Protein AF-A0A6B0WE90-F1 (afdb_monomer)

Foldseek 3Di:
DVVCVVVCVVDVVVVCVPCVVLVVLQVVLLVCVVVVQWDWDDDVVLLEIEIDHAPPDDRRPVSVCVVGPRQWYWYYHPQFTKIKGHLPLQADDPVDHHQADFWCQVVQVVQQVVQVDPKGWDWPGPPDSMIMTGIDDDGGPDGSVNSVVSVVVRSVPGDRPHDNPD

Secondary structure (DSSP, 8-state):
-GGGHHHHHH-SGGGHHHHHHHHHHHHHHHHHHHTTSSEEEEEGGGTEEEEEE--SSPPPHHHHHTS---SEEEEEETTEEEEEE-GGGTS--SS--PPPEEP-HHHHHHHHHHH-SS-EEEE--TTSSS-EEEEESS--SS-HHHHHHHHHHHHHHPPEEE-TT-

Structure (mmCIF, N/CA/C/O backbone):
data_AF-A0A6B0WE90-F1
#
_ent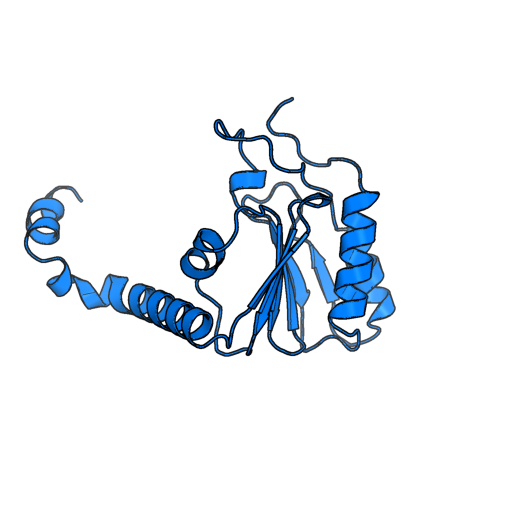ry.id   AF-A0A6B0WE90-F1
#
loop_
_atom_site.group_PDB
_atom_site.id
_atom_site.type_symbol
_atom_site.label_atom_id
_atom_site.label_alt_id
_atom_site.label_comp_id
_atom_site.label_asym_id
_atom_site.label_entity_id
_atom_site.label_seq_id
_atom_site.pdbx_PDB_ins_code
_atom_site.Cartn_x
_atom_site.Cartn_y
_atom_site.Cartn_z
_atom_site.occupancy
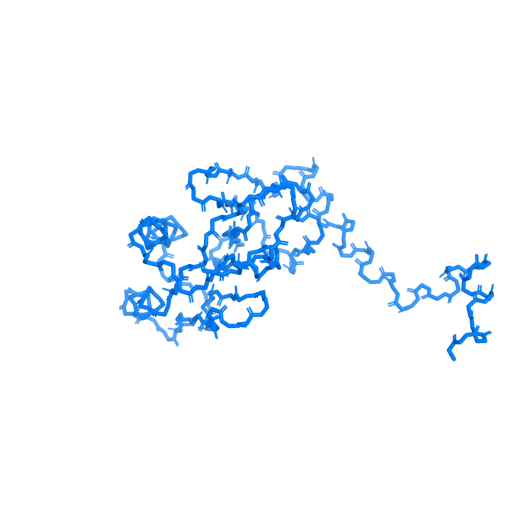_atom_site.B_iso_or_equiv
_atom_site.auth_seq_id
_atom_site.auth_comp_id
_atom_site.auth_asym_id
_atom_site.auth_atom_id
_atom_site.pdbx_PDB_model_num
ATOM 1 N N . MET A 1 1 ? 24.075 12.695 -22.956 1.00 59.62 1 MET A N 1
ATOM 2 C CA . MET A 1 1 ? 23.075 11.630 -22.673 1.00 59.62 1 MET A CA 1
ATOM 3 C C . MET A 1 1 ? 22.493 11.048 -23.960 1.00 59.62 1 MET A C 1
ATOM 5 O O . MET A 1 1 ? 22.317 9.842 -24.017 1.00 59.62 1 MET A O 1
ATOM 9 N N . LEU A 1 2 ? 22.271 11.855 -25.009 1.00 68.19 2 LEU A N 1
ATOM 10 C CA . LEU A 1 2 ? 21.865 11.354 -26.334 1.00 68.19 2 LEU A CA 1
ATOM 11 C C . LEU A 1 2 ? 22.937 10.493 -27.030 1.00 68.19 2 LEU A C 1
ATOM 13 O O . LEU A 1 2 ? 22.587 9.619 -27.808 1.00 68.19 2 LEU A O 1
ATOM 17 N N . ASP A 1 3 ? 24.220 10.671 -26.709 1.00 79.12 3 ASP A N 1
ATOM 18 C CA . ASP A 1 3 ? 25.327 9.978 -27.397 1.00 79.12 3 ASP A CA 1
ATOM 19 C C . ASP A 1 3 ? 25.428 8.479 -27.070 1.00 79.12 3 ASP A C 1
ATOM 21 O O . ASP A 1 3 ? 26.001 7.705 -27.832 1.00 79.12 3 ASP A O 1
ATOM 25 N N . VAL A 1 4 ? 24.858 8.056 -25.938 1.00 77.69 4 VAL A N 1
ATOM 26 C CA . VAL A 1 4 ? 24.842 6.648 -25.499 1.00 77.69 4 VAL A CA 1
ATOM 27 C C . VAL A 1 4 ? 23.606 5.918 -26.033 1.00 77.69 4 VAL A C 1
ATOM 29 O O . VAL A 1 4 ? 23.600 4.694 -26.130 1.00 77.69 4 VAL A O 1
ATOM 32 N N . LEU A 1 5 ? 22.573 6.665 -26.440 1.00 81.19 5 LEU A N 1
ATOM 33 C CA . LEU A 1 5 ? 21.290 6.120 -26.875 1.00 81.19 5 LEU A CA 1
ATOM 34 C C . LEU A 1 5 ? 21.421 5.133 -28.049 1.00 81.19 5 LEU A C 1
ATOM 36 O O . LEU A 1 5 ? 20.830 4.061 -27.953 1.00 81.19 5 LEU A O 1
ATOM 40 N N . PRO A 1 6 ? 22.214 5.396 -29.110 1.00 85.62 6 PRO A N 1
ATOM 41 C CA . PRO A 1 6 ? 22.354 4.435 -30.201 1.00 85.62 6 PRO A CA 1
ATOM 42 C C . PRO A 1 6 ? 22.939 3.094 -29.746 1.00 85.62 6 PRO A C 1
ATOM 44 O O . PRO A 1 6 ? 22.514 2.058 -30.237 1.00 85.62 6 PRO A O 1
ATOM 47 N N . ARG A 1 7 ? 23.881 3.099 -28.793 1.00 80.69 7 ARG A N 1
ATOM 48 C CA . ARG A 1 7 ? 24.487 1.867 -28.262 1.00 80.69 7 ARG A CA 1
ATOM 49 C C . ARG A 1 7 ? 23.527 1.109 -27.354 1.00 80.69 7 ARG A C 1
ATOM 51 O O . ARG A 1 7 ? 23.371 -0.093 -27.521 1.00 80.69 7 ARG A O 1
ATOM 58 N N . LEU A 1 8 ? 22.837 1.826 -26.468 1.00 83.69 8 LEU A N 1
ATOM 59 C CA . LEU A 1 8 ? 21.820 1.256 -25.584 1.00 83.69 8 LEU A CA 1
ATOM 60 C C . LEU A 1 8 ? 20.692 0.560 -26.365 1.00 83.69 8 LEU A C 1
ATOM 62 O O . LEU A 1 8 ? 20.193 -0.470 -25.930 1.00 83.69 8 LEU A O 1
ATOM 66 N N . LEU A 1 9 ? 20.294 1.114 -27.517 1.00 85.31 9 LEU A N 1
ATOM 67 C CA . LEU A 1 9 ? 19.262 0.523 -28.378 1.00 85.31 9 LEU A CA 1
ATOM 68 C C . LEU A 1 9 ? 19.732 -0.732 -29.128 1.00 85.31 9 LEU A C 1
ATOM 70 O O . LEU A 1 9 ? 18.894 -1.531 -29.537 1.00 85.31 9 LEU A O 1
ATOM 74 N N . VAL A 1 10 ? 21.040 -0.882 -29.353 1.00 88.81 10 VAL A N 1
ATOM 75 C CA . VAL A 1 10 ? 21.614 -2.019 -30.088 1.00 88.81 10 VAL A CA 1
ATOM 76 C C . VAL A 1 10 ? 21.892 -3.197 -29.158 1.00 88.81 10 VAL A C 1
ATOM 78 O O . VAL A 1 10 ? 21.633 -4.333 -29.545 1.00 88.81 10 VAL A O 1
ATOM 81 N N . ASP A 1 11 ? 22.390 -2.936 -27.948 1.00 87.69 11 ASP A N 1
ATOM 82 C CA . ASP A 1 11 ? 22.665 -3.972 -26.952 1.00 87.69 11 ASP A CA 1
ATOM 83 C C . ASP A 1 11 ? 22.432 -3.439 -25.529 1.00 87.69 11 ASP A C 1
ATOM 85 O O . ASP A 1 11 ? 23.275 -2.766 -24.930 1.00 87.69 11 ASP A O 1
ATOM 89 N N . ILE A 1 12 ? 21.250 -3.730 -24.981 1.00 89.38 12 ILE A N 1
ATOM 90 C CA . ILE A 1 12 ? 20.888 -3.353 -23.609 1.00 89.38 12 ILE A CA 1
ATOM 91 C C . ILE A 1 12 ? 21.578 -4.241 -22.559 1.00 89.38 12 ILE A C 1
ATOM 93 O O . ILE A 1 12 ? 21.726 -3.828 -21.403 1.00 89.38 12 ILE A O 1
ATOM 97 N N . ASP A 1 13 ? 22.030 -5.438 -22.949 1.00 91.38 13 ASP A N 1
ATOM 98 C CA . ASP A 1 13 ? 22.666 -6.404 -22.053 1.00 91.38 13 ASP A CA 1
ATOM 99 C C . ASP A 1 13 ? 24.082 -5.976 -21.652 1.00 91.38 13 ASP A C 1
ATOM 101 O O . ASP A 1 13 ? 24.504 -6.275 -20.532 1.00 91.38 13 ASP A O 1
ATOM 105 N N . GLU A 1 14 ? 24.778 -5.182 -22.478 1.00 90.06 14 GLU A N 1
ATOM 106 C CA . GLU A 1 14 ? 26.048 -4.527 -22.100 1.00 90.06 14 GLU A CA 1
ATOM 107 C C . GLU A 1 14 ? 25.893 -3.699 -20.804 1.00 90.06 14 GLU A C 1
ATOM 109 O O . GLU A 1 14 ? 26.821 -3.575 -20.001 1.00 90.06 14 GLU A O 1
ATOM 114 N N . TYR A 1 15 ? 24.686 -3.187 -20.552 1.00 89.56 15 TYR A N 1
ATOM 115 C CA . TYR A 1 15 ? 24.346 -2.355 -19.400 1.00 89.56 15 TYR A CA 1
ATOM 116 C C . TYR A 1 15 ? 23.627 -3.118 -18.282 1.00 89.56 15 TYR A C 1
ATOM 118 O O . TYR A 1 15 ? 23.110 -2.495 -17.354 1.00 89.56 15 TYR A O 1
ATOM 126 N N . ARG A 1 16 ? 23.610 -4.457 -18.319 1.00 92.25 16 ARG A N 1
ATOM 127 C CA . ARG A 1 16 ? 22.938 -5.305 -17.317 1.00 92.25 16 ARG A CA 1
ATOM 128 C C . ARG A 1 16 ? 23.368 -5.020 -15.882 1.00 92.25 16 ARG A C 1
ATOM 130 O O . ARG A 1 16 ? 22.565 -5.178 -14.970 1.00 92.25 16 ARG A O 1
ATOM 137 N N . SER A 1 17 ? 24.591 -4.551 -15.651 1.00 93.81 17 SER A N 1
ATOM 138 C CA . SER A 1 17 ? 25.037 -4.136 -14.314 1.00 93.81 17 SER A CA 1
ATOM 139 C C . SER A 1 17 ? 24.217 -2.981 -13.717 1.00 93.81 17 SER A C 1
ATOM 141 O O . SER A 1 17 ? 24.209 -2.826 -12.499 1.00 93.81 17 SER A O 1
ATOM 143 N N . LEU A 1 18 ? 23.519 -2.195 -14.547 1.00 90.88 18 LEU A N 1
ATOM 144 C CA . LEU A 1 18 ? 22.678 -1.073 -14.124 1.00 90.88 18 LEU A CA 1
ATOM 145 C C . LEU A 1 18 ? 21.227 -1.474 -13.826 1.00 90.88 18 LEU A C 1
ATOM 147 O O . LEU A 1 18 ? 20.597 -0.832 -12.993 1.00 90.88 18 LEU A O 1
ATOM 151 N N . TRP A 1 19 ? 20.690 -2.497 -14.500 1.00 92.06 19 TRP A N 1
ATOM 152 C CA . TRP A 1 19 ? 19.262 -2.851 -14.421 1.00 92.06 19 TRP A CA 1
ATOM 153 C C . TRP A 1 19 ? 18.985 -4.292 -13.976 1.00 92.06 19 TRP A C 1
ATOM 155 O O . TRP A 1 19 ? 17.900 -4.581 -13.485 1.00 92.06 19 TRP A O 1
ATOM 165 N N . GLY A 1 20 ? 19.950 -5.205 -14.095 1.00 94.88 20 GLY A N 1
ATOM 166 C CA . GLY A 1 20 ? 19.740 -6.639 -13.877 1.00 94.88 20 GLY A CA 1
ATOM 167 C C . GLY A 1 20 ? 19.335 -7.002 -12.450 1.00 94.88 20 GLY A C 1
ATOM 168 O O . GLY A 1 20 ? 18.632 -7.986 -12.252 1.00 94.88 20 GLY A O 1
ATOM 169 N N . ALA A 1 21 ? 19.737 -6.205 -11.455 1.00 93.50 21 ALA A N 1
ATOM 170 C CA . ALA A 1 21 ? 19.284 -6.392 -10.078 1.00 93.50 21 ALA A CA 1
ATOM 171 C C . ALA A 1 21 ? 17.785 -6.079 -9.914 1.00 93.50 21 ALA A C 1
ATOM 173 O O . ALA A 1 21 ? 17.088 -6.816 -9.220 1.00 93.50 21 ALA A O 1
ATOM 174 N N . GLU A 1 22 ? 17.296 -5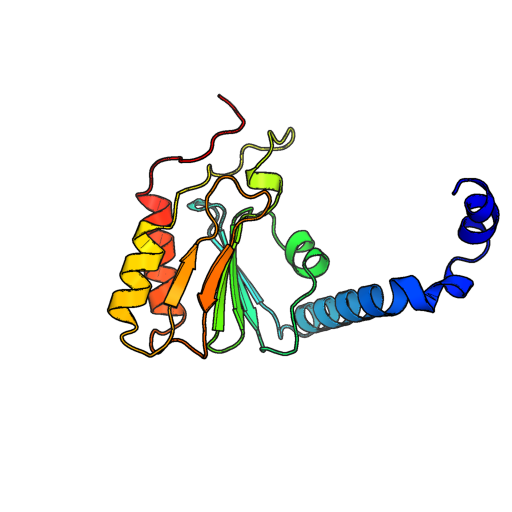.028 -10.578 1.00 93.56 22 GLU A N 1
ATOM 175 C CA . GLU A 1 22 ? 15.879 -4.643 -10.558 1.00 93.56 22 GLU A CA 1
ATOM 176 C C . GLU A 1 22 ? 15.025 -5.691 -11.285 1.00 93.56 22 GLU A C 1
ATOM 178 O O . GLU A 1 22 ? 14.024 -6.162 -10.752 1.00 93.56 22 GLU A O 1
ATOM 183 N N . ASP A 1 23 ? 15.476 -6.138 -12.460 1.00 94.56 23 ASP A N 1
ATOM 184 C CA . ASP A 1 23 ? 14.810 -7.179 -13.253 1.00 94.56 23 ASP A CA 1
ATOM 185 C C . ASP A 1 23 ? 14.739 -8.526 -12.513 1.00 94.56 23 ASP A C 1
ATOM 187 O O . ASP A 1 23 ? 13.696 -9.183 -12.480 1.00 94.56 23 ASP A O 1
ATOM 191 N N . ALA A 1 24 ? 15.817 -8.907 -11.819 1.00 94.12 24 ALA A N 1
ATOM 192 C CA . ALA A 1 24 ? 15.827 -10.097 -10.973 1.00 94.12 24 ALA A CA 1
ATOM 193 C C . ALA A 1 24 ? 14.874 -9.967 -9.770 1.00 94.12 24 ALA A C 1
ATOM 195 O O . ALA A 1 24 ? 14.206 -10.937 -9.411 1.00 94.12 24 ALA A O 1
ATOM 196 N N . ALA A 1 25 ? 14.783 -8.786 -9.147 1.00 93.25 25 ALA A N 1
ATOM 197 C CA . ALA A 1 25 ? 13.855 -8.538 -8.042 1.00 93.25 25 ALA A CA 1
ATOM 198 C C . ALA A 1 25 ? 12.386 -8.583 -8.499 1.00 93.25 25 ALA A C 1
ATOM 200 O O . ALA A 1 25 ? 11.534 -9.140 -7.792 1.00 93.25 25 ALA A O 1
ATOM 201 N N . LEU A 1 26 ? 12.099 -8.041 -9.688 1.00 94.75 26 LEU A N 1
ATOM 202 C CA . LEU A 1 26 ? 10.803 -8.147 -10.352 1.00 94.75 26 LEU A CA 1
ATOM 203 C C . LEU A 1 26 ? 10.447 -9.612 -10.612 1.00 94.75 26 LEU A C 1
ATOM 205 O O . LEU A 1 26 ? 9.460 -10.090 -10.050 1.00 94.75 26 LEU A O 1
ATOM 209 N N . THR A 1 27 ? 11.299 -10.327 -11.349 1.00 95.19 27 THR A N 1
ATOM 210 C CA . THR A 1 27 ? 11.106 -11.743 -11.702 1.00 95.19 27 THR A CA 1
ATOM 211 C C . THR A 1 27 ? 10.872 -12.597 -10.455 1.00 95.19 27 THR A C 1
ATOM 213 O O . THR A 1 27 ? 9.895 -13.332 -10.373 1.00 95.19 27 THR A O 1
ATOM 216 N N . ASN A 1 28 ? 11.693 -12.430 -9.412 1.00 94.44 28 ASN A N 1
ATOM 217 C CA . ASN A 1 28 ? 11.531 -13.172 -8.161 1.00 94.44 28 ASN A CA 1
ATOM 218 C C . ASN A 1 28 ? 10.181 -12.892 -7.474 1.00 94.44 28 ASN A C 1
ATOM 220 O O . ASN A 1 28 ? 9.599 -13.783 -6.859 1.00 94.44 28 ASN A O 1
ATOM 224 N N . THR A 1 29 ? 9.668 -11.661 -7.547 1.00 94.88 29 THR A N 1
ATOM 225 C CA . THR A 1 29 ? 8.351 -11.340 -6.977 1.00 94.88 29 THR A CA 1
ATOM 226 C C . THR A 1 29 ? 7.221 -11.952 -7.811 1.00 94.88 29 THR A C 1
ATOM 228 O O . THR A 1 29 ? 6.251 -12.450 -7.241 1.00 94.88 29 THR A O 1
ATOM 231 N N . GLU A 1 30 ? 7.344 -11.952 -9.139 1.00 95.69 30 GLU A N 1
ATOM 232 C CA . GLU A 1 30 ? 6.386 -12.592 -10.051 1.00 95.69 30 GLU A CA 1
ATOM 233 C C . GLU A 1 30 ? 6.335 -14.110 -9.845 1.00 95.69 30 GLU A C 1
ATOM 235 O O . GLU A 1 30 ? 5.248 -14.656 -9.657 1.00 95.69 30 GLU A O 1
ATOM 240 N N . ASP A 1 31 ? 7.490 -14.766 -9.726 1.00 95.31 31 ASP A N 1
ATOM 241 C CA . ASP A 1 31 ? 7.590 -16.196 -9.416 1.00 95.31 31 ASP A CA 1
ATOM 242 C C . ASP A 1 31 ? 6.895 -16.546 -8.090 1.00 95.31 31 ASP A C 1
ATOM 244 O O . ASP A 1 31 ? 6.228 -17.576 -7.968 1.00 95.31 31 ASP A O 1
ATOM 248 N N . LEU A 1 32 ? 7.006 -15.680 -7.074 1.00 94.94 32 LEU A N 1
ATOM 249 C CA . LEU A 1 32 ? 6.317 -15.870 -5.794 1.00 94.94 32 LEU A CA 1
ATOM 250 C C . LEU A 1 32 ? 4.791 -15.761 -5.926 1.00 94.94 32 LEU A C 1
ATOM 252 O O . LEU A 1 32 ? 4.074 -16.477 -5.218 1.00 94.94 32 LEU A O 1
ATOM 256 N N . PHE A 1 33 ? 4.284 -14.893 -6.801 1.00 95.31 33 PHE A N 1
ATOM 257 C CA . PHE A 1 33 ? 2.856 -14.849 -7.114 1.00 95.31 33 PHE A CA 1
ATOM 258 C C . PHE A 1 33 ? 2.406 -16.101 -7.866 1.00 95.31 33 PHE A C 1
ATOM 260 O O . PHE A 1 33 ? 1.389 -16.694 -7.508 1.00 95.31 33 PHE A O 1
ATOM 267 N N . ASP A 1 34 ? 3.165 -16.520 -8.874 1.00 95.81 34 ASP A N 1
ATOM 268 C CA . ASP A 1 34 ? 2.806 -17.648 -9.736 1.00 95.81 34 ASP A CA 1
ATOM 269 C C . ASP A 1 34 ? 2.873 -18.982 -8.979 1.00 95.81 34 ASP A C 1
ATOM 271 O O . ASP A 1 34 ? 2.050 -19.873 -9.187 1.00 95.81 34 ASP A O 1
ATOM 275 N N . ALA A 1 35 ? 3.771 -19.083 -7.997 1.00 95.31 35 ALA A N 1
ATOM 276 C CA . ALA A 1 35 ? 3.821 -20.181 -7.036 1.00 95.31 35 ALA A CA 1
ATOM 277 C C . ALA A 1 35 ? 2.743 -20.100 -5.930 1.00 95.31 35 ALA A C 1
ATOM 279 O O . ALA A 1 35 ? 2.731 -20.942 -5.027 1.00 95.31 35 ALA A O 1
ATOM 280 N N . GLY A 1 36 ? 1.875 -19.080 -5.932 1.00 95.19 36 GLY A N 1
ATOM 281 C CA . GLY A 1 36 ? 0.828 -18.873 -4.924 1.00 95.19 36 GLY A CA 1
ATOM 282 C C . GLY A 1 36 ? 1.353 -18.548 -3.521 1.00 95.19 36 GLY A C 1
ATOM 283 O O . GLY A 1 36 ? 0.636 -18.699 -2.532 1.00 95.19 36 GLY A O 1
ATOM 284 N N . ARG A 1 37 ? 2.620 -18.132 -3.405 1.00 95.06 37 ARG A N 1
ATOM 285 C CA . ARG A 1 37 ? 3.260 -17.753 -2.134 1.00 95.06 37 ARG A CA 1
ATOM 286 C C . ARG A 1 37 ? 2.901 -16.334 -1.723 1.00 95.06 37 ARG A C 1
ATOM 288 O O . ARG A 1 37 ? 2.907 -16.044 -0.527 1.00 95.06 37 ARG A O 1
ATOM 295 N N . ILE A 1 38 ? 2.606 -15.479 -2.699 1.00 95.88 38 ILE A N 1
ATOM 296 C CA . ILE A 1 38 ? 1.966 -14.186 -2.486 1.00 95.88 38 ILE A CA 1
ATOM 297 C C . ILE A 1 38 ? 0.528 -14.279 -2.994 1.00 95.88 38 ILE A C 1
ATOM 299 O O . ILE A 1 38 ? 0.268 -14.782 -4.083 1.00 95.88 38 ILE A O 1
ATOM 303 N N . THR A 1 39 ? -0.411 -13.796 -2.190 1.00 96.69 39 THR A N 1
ATOM 304 C CA . THR A 1 39 ? -1.845 -13.779 -2.497 1.00 96.69 39 THR A CA 1
ATOM 305 C C . THR A 1 39 ? -2.382 -12.359 -2.404 1.00 96.69 39 THR A C 1
ATOM 307 O O . THR A 1 39 ? -1.849 -11.545 -1.646 1.00 96.69 39 THR A O 1
ATOM 310 N N . ILE A 1 40 ? -3.424 -12.060 -3.182 1.00 97.75 40 ILE A N 1
ATOM 311 C CA . ILE A 1 40 ? -4.126 -10.775 -3.161 1.00 97.75 40 ILE A CA 1
ATOM 312 C C . ILE A 1 40 ? -5.600 -11.033 -2.890 1.00 97.75 40 ILE A C 1
ATOM 314 O O . ILE A 1 40 ? -6.241 -11.819 -3.585 1.00 97.75 40 ILE A O 1
ATOM 318 N N . GLU A 1 41 ? -6.127 -10.334 -1.896 1.00 98.00 41 GLU A N 1
ATOM 319 C CA . GLU A 1 41 ? -7.552 -10.246 -1.612 1.00 98.00 41 GLU A CA 1
ATOM 320 C C . GLU A 1 41 ? -8.001 -8.799 -1.837 1.00 98.00 41 GLU A C 1
ATOM 322 O O . GLU A 1 41 ? -7.525 -7.883 -1.164 1.00 98.00 41 GLU A O 1
ATOM 327 N N . GLU A 1 42 ? -8.904 -8.575 -2.788 1.00 98.12 42 GLU A N 1
ATOM 328 C CA . GLU A 1 42 ? -9.428 -7.240 -3.075 1.00 98.12 42 GLU A CA 1
ATOM 329 C C . GLU A 1 42 ? -10.687 -6.934 -2.256 1.00 98.12 42 GLU A C 1
ATOM 331 O O . GLU A 1 42 ? -11.552 -7.783 -2.043 1.00 98.12 42 GLU A O 1
ATOM 336 N N . GLN A 1 43 ? -10.799 -5.677 -1.837 1.00 97.50 43 GLN A N 1
ATOM 337 C CA . GLN A 1 43 ? -11.933 -5.075 -1.144 1.00 97.50 43 GLN A CA 1
ATOM 338 C C . GLN A 1 43 ? -12.383 -3.852 -1.967 1.00 97.50 43 GLN A C 1
ATOM 340 O O . GLN A 1 43 ? -11.983 -2.718 -1.668 1.00 97.50 43 GLN A O 1
ATOM 345 N N . PRO A 1 44 ? -13.177 -4.058 -3.041 1.00 96.00 44 PRO A N 1
ATOM 346 C CA . PRO A 1 44 ? -13.451 -3.022 -4.039 1.00 96.00 44 PRO A CA 1
ATOM 347 C C . PRO A 1 44 ? -14.127 -1.773 -3.470 1.00 96.00 44 PRO A C 1
ATOM 349 O O . PRO A 1 44 ? -13.813 -0.663 -3.893 1.00 96.00 44 PRO A O 1
ATOM 352 N N . GLU A 1 45 ? -14.999 -1.933 -2.469 1.00 95.62 45 GLU A N 1
ATOM 353 C CA . GLU A 1 45 ? -15.696 -0.819 -1.805 1.00 95.62 45 GLU A CA 1
ATOM 354 C C . GLU A 1 45 ? -14.739 0.183 -1.143 1.00 95.62 45 GLU A C 1
ATOM 356 O O . GLU A 1 45 ? -15.079 1.350 -0.962 1.00 95.62 45 GLU A O 1
ATOM 361 N N . LEU A 1 46 ? -13.529 -0.263 -0.797 1.00 97.00 46 LEU A N 1
ATOM 362 C CA . LEU A 1 46 ? -12.493 0.561 -0.183 1.00 97.00 46 LEU A CA 1
ATOM 363 C C . LEU A 1 46 ? -11.352 0.893 -1.143 1.00 97.00 46 LEU A C 1
ATOM 365 O O . LEU A 1 46 ? -10.394 1.525 -0.699 1.00 97.00 46 LEU A O 1
ATOM 369 N N . ASP A 1 47 ? -11.425 0.475 -2.413 1.00 97.44 47 ASP A N 1
ATOM 370 C CA . ASP A 1 47 ? -10.312 0.556 -3.374 1.00 97.44 47 ASP A CA 1
ATOM 371 C C . ASP A 1 47 ? -9.007 -0.006 -2.770 1.00 97.44 47 ASP A C 1
ATOM 373 O O . ASP A 1 47 ? -7.924 0.558 -2.944 1.00 97.44 47 ASP A O 1
ATOM 377 N N . LEU A 1 48 ? -9.142 -1.086 -1.986 1.00 98.50 48 LEU A N 1
ATOM 378 C CA . LEU A 1 48 ? -8.094 -1.694 -1.169 1.00 98.50 48 LEU A CA 1
ATOM 379 C C . LEU A 1 48 ? -7.781 -3.106 -1.663 1.00 98.50 48 LEU A C 1
ATOM 381 O O . LEU A 1 48 ? -8.688 -3.899 -1.887 1.00 98.50 48 LEU A O 1
ATOM 385 N N . ALA A 1 49 ? -6.499 -3.439 -1.753 1.00 98.56 49 ALA A N 1
ATOM 386 C CA . ALA A 1 49 ? -6.026 -4.806 -1.915 1.00 98.56 49 ALA A CA 1
ATOM 387 C C . ALA A 1 49 ? -5.137 -5.195 -0.732 1.00 98.56 49 ALA A C 1
ATOM 389 O O . ALA A 1 49 ? -4.215 -4.465 -0.361 1.00 98.56 49 ALA A O 1
ATOM 390 N N . VAL A 1 50 ? -5.412 -6.355 -0.143 1.00 98.19 50 VAL A N 1
ATOM 391 C CA . VAL A 1 50 ? -4.611 -6.952 0.923 1.00 98.19 50 VAL A CA 1
ATOM 392 C C . VAL A 1 50 ? -3.690 -7.988 0.298 1.00 98.19 50 VAL A C 1
ATOM 394 O O . VAL A 1 50 ? -4.147 -9.001 -0.226 1.00 98.19 50 VAL A O 1
ATOM 397 N N . VAL A 1 51 ? -2.388 -7.723 0.341 1.00 97.31 51 VAL A N 1
ATOM 398 C CA . VAL A 1 51 ? -1.347 -8.551 -0.269 1.00 97.31 51 VAL A CA 1
ATOM 399 C C . VAL A 1 51 ? -0.610 -9.297 0.835 1.00 97.31 51 VAL A C 1
ATOM 401 O O . VAL A 1 51 ? -0.074 -8.671 1.749 1.00 97.31 51 VAL A O 1
ATOM 404 N N . ARG A 1 52 ? -0.580 -10.629 0.778 1.00 96.31 52 ARG A N 1
ATOM 405 C CA . ARG A 1 52 ? -0.024 -11.474 1.848 1.00 96.31 52 ARG A CA 1
ATOM 406 C C . ARG A 1 52 ? 0.990 -12.452 1.312 1.00 96.31 52 ARG A C 1
ATOM 408 O O . ARG A 1 52 ? 0.732 -13.095 0.302 1.00 96.31 52 ARG A O 1
ATOM 415 N N . GLY A 1 53 ? 2.082 -12.638 2.039 1.00 94.06 53 GLY A N 1
ATOM 416 C CA . GLY A 1 53 ? 3.103 -13.605 1.671 1.00 94.06 53 GLY A CA 1
ATOM 417 C C . GLY A 1 53 ? 4.316 -13.563 2.597 1.00 94.06 53 GLY A C 1
ATOM 418 O O . GLY A 1 53 ? 4.302 -12.893 3.636 1.00 94.06 53 GLY A O 1
ATOM 419 N N . PRO A 1 54 ? 5.388 -14.279 2.236 1.00 89.62 54 PRO A N 1
ATOM 420 C CA . PRO A 1 54 ? 6.581 -14.356 3.059 1.00 89.62 54 PRO A CA 1
ATOM 421 C C . PRO A 1 54 ? 7.388 -13.048 3.004 1.00 89.62 54 PRO A C 1
ATOM 423 O O . PRO A 1 54 ? 7.416 -12.348 1.991 1.00 89.62 54 PRO A O 1
ATOM 426 N N . ALA A 1 55 ? 8.099 -12.744 4.093 1.00 75.25 55 ALA A N 1
ATOM 427 C CA . ALA A 1 55 ? 8.987 -11.582 4.218 1.00 75.25 55 ALA A CA 1
ATOM 428 C C . ALA A 1 55 ? 10.351 -11.773 3.513 1.00 75.25 55 ALA A C 1
ATOM 430 O O . ALA A 1 55 ? 11.399 -11.503 4.100 1.00 75.25 55 ALA A O 1
ATOM 431 N N . VAL A 1 56 ? 10.361 -12.304 2.285 1.00 65.44 56 VAL A N 1
ATOM 432 C CA . VAL A 1 56 ? 11.598 -12.486 1.506 1.00 65.44 56 VAL A CA 1
ATOM 433 C C . VAL A 1 56 ? 11.868 -11.210 0.714 1.00 65.44 56 VAL A C 1
ATOM 435 O O . VAL A 1 56 ? 11.329 -11.034 -0.373 1.00 65.44 56 VAL A O 1
ATOM 438 N N . GLY A 1 57 ? 12.678 -10.312 1.278 1.00 68.62 57 GLY A N 1
ATOM 439 C CA . GLY A 1 57 ? 12.979 -9.017 0.658 1.00 68.62 57 GLY A CA 1
ATOM 440 C C . GLY A 1 57 ? 11.764 -8.084 0.560 1.00 68.62 57 GLY A C 1
ATOM 441 O O . GLY A 1 57 ? 10.707 -8.346 1.137 1.00 68.62 57 GLY A O 1
ATOM 442 N N . GLU A 1 58 ? 11.937 -6.967 -0.144 1.00 80.19 58 GLU A N 1
ATOM 443 C CA . GLU A 1 58 ? 10.840 -6.061 -0.497 1.00 80.19 58 GLU A CA 1
ATOM 444 C C . GLU A 1 58 ? 10.219 -6.550 -1.814 1.00 80.19 58 GLU A C 1
ATOM 446 O O . GLU A 1 58 ? 10.937 -6.798 -2.782 1.00 80.19 58 GLU A O 1
ATOM 451 N N . TRP A 1 59 ? 8.896 -6.747 -1.850 1.00 91.56 59 TRP A N 1
ATOM 452 C CA . TRP A 1 59 ? 8.219 -7.155 -3.084 1.00 91.56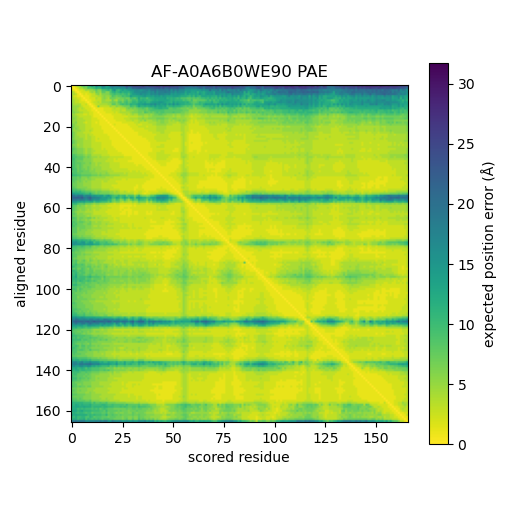 59 TRP A CA 1
ATOM 453 C C . TRP A 1 59 ? 8.296 -6.033 -4.106 1.00 91.56 59 TRP A C 1
ATOM 455 O O . TRP A 1 59 ? 7.974 -4.881 -3.800 1.00 91.56 59 TRP A O 1
ATOM 465 N N . HIS A 1 60 ? 8.678 -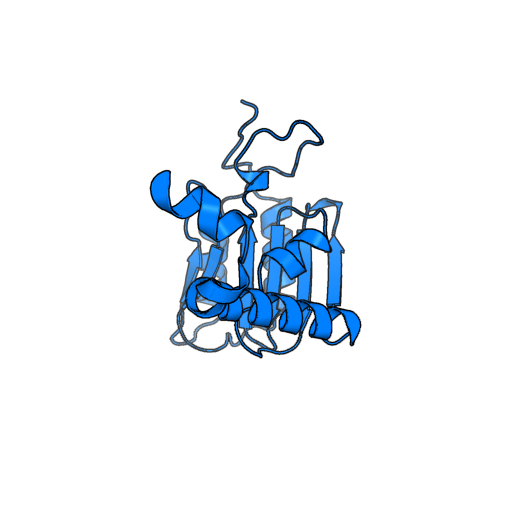6.380 -5.330 1.00 93.44 60 HIS A N 1
ATOM 466 C CA . HIS A 1 60 ? 8.826 -5.394 -6.383 1.00 93.44 60 HIS A CA 1
ATOM 467 C C . HIS A 1 60 ? 7.471 -4.717 -6.679 1.00 93.44 60 HIS A C 1
ATOM 469 O O . HIS A 1 60 ? 6.499 -5.415 -6.997 1.00 93.44 60 HIS A O 1
ATOM 475 N N . PRO A 1 61 ? 7.368 -3.372 -6.630 1.00 92.62 61 PRO A N 1
ATOM 476 C CA . PRO A 1 61 ? 6.096 -2.671 -6.801 1.00 92.62 61 PRO A CA 1
ATOM 477 C C . PRO A 1 61 ? 5.391 -3.016 -8.112 1.00 92.62 61 PRO A C 1
ATOM 479 O O . PRO A 1 61 ? 4.190 -3.263 -8.102 1.00 92.62 61 PRO A O 1
ATOM 482 N N . MET A 1 62 ? 6.136 -3.114 -9.221 1.00 94.00 62 MET A N 1
ATOM 483 C CA . MET A 1 62 ? 5.577 -3.484 -10.529 1.00 94.00 62 MET A CA 1
ATOM 484 C C . MET A 1 62 ? 4.822 -4.823 -10.485 1.00 94.00 62 MET A C 1
ATOM 486 O O . MET A 1 62 ? 3.683 -4.873 -10.938 1.00 94.00 62 MET A O 1
ATOM 490 N N . ALA A 1 63 ? 5.393 -5.865 -9.868 1.00 95.56 63 ALA A N 1
ATOM 491 C CA . ALA A 1 63 ? 4.754 -7.180 -9.763 1.00 95.56 63 ALA A CA 1
ATOM 492 C C . ALA A 1 63 ? 3.430 -7.120 -8.990 1.00 95.56 63 ALA A C 1
ATOM 494 O O . ALA A 1 63 ? 2.463 -7.785 -9.342 1.00 95.56 63 ALA A O 1
ATOM 495 N N . VAL A 1 64 ? 3.363 -6.302 -7.935 1.00 95.31 64 VAL A N 1
ATOM 496 C CA . VAL A 1 64 ? 2.133 -6.128 -7.152 1.00 95.31 64 VAL A CA 1
ATOM 497 C C . VAL A 1 64 ? 1.111 -5.294 -7.930 1.00 95.31 64 VAL A C 1
ATOM 499 O O . VAL A 1 64 ? -0.070 -5.627 -7.980 1.00 95.31 64 VAL A O 1
ATOM 502 N N . HIS A 1 65 ? 1.550 -4.188 -8.535 1.00 94.81 65 HIS A N 1
ATOM 503 C CA . HIS A 1 65 ? 0.681 -3.177 -9.144 1.00 94.81 65 HIS A CA 1
ATOM 504 C C . HIS A 1 65 ? 0.001 -3.651 -10.432 1.00 94.81 65 HIS A C 1
ATOM 506 O O . HIS A 1 65 ? -1.067 -3.136 -10.763 1.00 94.81 65 HIS A O 1
ATOM 512 N N . THR A 1 66 ? 0.581 -4.626 -11.137 1.00 94.94 66 THR A N 1
ATOM 513 C CA . THR A 1 66 ? -0.016 -5.252 -12.329 1.00 94.94 66 THR A CA 1
ATOM 514 C C . THR A 1 66 ? -1.090 -6.290 -11.990 1.00 94.94 66 THR A C 1
ATOM 516 O O . THR A 1 66 ? -1.899 -6.626 -12.851 1.00 94.94 66 THR A O 1
ATOM 519 N N . ARG A 1 67 ? -1.139 -6.779 -10.743 1.00 96.69 67 ARG A N 1
ATOM 520 C CA . ARG A 1 67 ? -2.064 -7.837 -10.294 1.00 96.69 67 ARG A CA 1
ATOM 521 C C . ARG A 1 67 ? -3.339 -7.313 -9.635 1.00 96.69 67 ARG A C 1
ATOM 523 O O . ARG A 1 67 ? -4.225 -8.102 -9.330 1.00 96.69 67 ARG A O 1
ATOM 530 N N . THR A 1 68 ? -3.442 -6.007 -9.405 1.00 96.88 68 THR A N 1
ATOM 531 C CA . THR A 1 68 ? -4.626 -5.387 -8.803 1.00 96.88 68 THR A CA 1
ATOM 532 C C . THR A 1 68 ? -4.866 -3.988 -9.348 1.00 96.88 68 THR A C 1
ATOM 534 O O . THR A 1 68 ? -3.936 -3.205 -9.571 1.00 96.88 68 THR A O 1
ATOM 537 N N . ALA A 1 69 ? -6.141 -3.646 -9.519 1.00 95.50 69 ALA A N 1
ATOM 538 C CA . ALA A 1 69 ? -6.546 -2.284 -9.829 1.00 95.50 69 ALA A CA 1
ATOM 539 C C . ALA A 1 69 ? -6.643 -1.403 -8.573 1.00 95.50 69 ALA A C 1
ATOM 541 O O . ALA A 1 69 ? -6.722 -0.188 -8.716 1.00 95.50 69 ALA A O 1
ATOM 542 N N . ALA A 1 70 ? -6.628 -1.951 -7.356 1.00 97.44 70 ALA A N 1
ATOM 543 C CA . ALA A 1 70 ? -6.767 -1.162 -6.134 1.00 97.44 70 ALA A CA 1
ATOM 544 C C . ALA A 1 70 ? -5.669 -0.089 -6.022 1.00 97.44 70 ALA A C 1
ATOM 546 O O . ALA A 1 70 ? -4.496 -0.373 -6.286 1.00 97.44 70 ALA A O 1
ATOM 547 N N . THR A 1 71 ? -6.031 1.143 -5.632 1.00 96.69 71 THR A N 1
ATOM 548 C CA . THR A 1 71 ? -5.041 2.214 -5.371 1.00 96.69 71 THR A CA 1
ATOM 549 C C . THR A 1 71 ? -4.490 2.218 -3.953 1.00 96.69 71 THR A C 1
ATOM 551 O O . THR A 1 71 ? -3.501 2.903 -3.680 1.00 96.69 71 THR A O 1
ATOM 554 N N . ARG A 1 72 ? -5.099 1.456 -3.048 1.00 97.88 72 ARG A N 1
ATOM 555 C CA . ARG A 1 72 ? -4.667 1.310 -1.663 1.00 97.88 72 ARG A CA 1
ATOM 556 C C . ARG A 1 72 ? -4.191 -0.119 -1.454 1.00 97.88 72 ARG A C 1
ATOM 558 O O . ARG A 1 72 ? -4.887 -1.061 -1.821 1.00 97.88 72 ARG A O 1
ATOM 565 N N . LEU A 1 73 ? -3.014 -0.286 -0.869 1.00 98.19 73 LEU A N 1
ATOM 566 C CA . LEU A 1 73 ? -2.404 -1.593 -0.647 1.00 98.19 73 LEU A CA 1
ATOM 567 C C . LEU A 1 73 ? -2.141 -1.790 0.842 1.00 98.19 73 LEU A C 1
ATOM 569 O O . LEU A 1 73 ? -1.532 -0.931 1.473 1.00 98.19 73 LEU A O 1
ATOM 573 N N . LEU A 1 74 ? -2.559 -2.928 1.389 1.00 97.94 74 LEU A N 1
ATOM 574 C CA . LEU A 1 74 ? -2.122 -3.418 2.693 1.00 97.94 74 LEU A CA 1
ATOM 575 C C . LEU A 1 74 ? -1.184 -4.602 2.467 1.00 97.94 74 LEU A C 1
ATOM 577 O O . LEU A 1 74 ? -1.627 -5.689 2.111 1.00 97.94 74 LEU A O 1
ATOM 581 N N . LEU A 1 75 ? 0.110 -4.382 2.651 1.00 96.31 75 LEU A N 1
ATOM 582 C CA . LEU A 1 75 ? 1.161 -5.378 2.501 1.00 96.31 75 LEU A CA 1
ATOM 583 C C . LEU A 1 75 ? 1.391 -6.071 3.845 1.00 96.31 75 LEU A C 1
ATOM 585 O O . LEU A 1 75 ? 1.715 -5.427 4.842 1.00 96.31 75 LEU A O 1
ATOM 589 N N . VAL A 1 76 ? 1.232 -7.390 3.871 1.00 95.06 76 VAL A N 1
ATOM 590 C CA . VAL A 1 76 ? 1.412 -8.232 5.055 1.00 95.06 76 VAL A CA 1
ATOM 591 C C . VAL A 1 76 ? 2.529 -9.235 4.774 1.00 95.06 76 VAL A C 1
ATOM 593 O O . VAL A 1 76 ? 2.330 -10.268 4.131 1.00 95.06 76 VAL A O 1
ATOM 596 N N . HIS A 1 77 ? 3.717 -8.921 5.285 1.00 91.06 77 HIS A N 1
ATOM 597 C CA . HIS A 1 77 ? 4.909 -9.758 5.219 1.00 91.06 77 HIS A CA 1
ATOM 598 C C . HIS A 1 77 ? 5.055 -10.535 6.530 1.00 91.06 77 HIS A C 1
ATOM 600 O O . HIS A 1 77 ? 5.638 -10.037 7.499 1.00 91.06 77 HIS A O 1
ATOM 606 N N . ASN A 1 78 ? 4.531 -11.760 6.588 1.00 85.12 78 ASN A N 1
ATOM 607 C CA . ASN A 1 78 ? 4.371 -12.498 7.848 1.00 85.12 78 ASN A CA 1
ATOM 608 C C . ASN A 1 78 ? 3.647 -11.640 8.916 1.00 85.12 78 ASN A C 1
ATOM 610 O O . ASN A 1 78 ? 2.455 -11.384 8.794 1.00 85.12 78 ASN A O 1
ATOM 614 N N . ALA A 1 79 ? 4.364 -11.179 9.948 1.00 83.75 79 ALA A N 1
ATOM 615 C CA . ALA A 1 79 ? 3.834 -10.336 11.024 1.00 83.75 79 ALA A CA 1
ATOM 616 C C . ALA A 1 79 ? 4.057 -8.826 10.805 1.00 83.75 79 ALA A C 1
ATOM 618 O O . ALA A 1 79 ? 3.591 -8.010 11.598 1.00 83.75 79 ALA A O 1
ATOM 619 N N . ARG A 1 80 ? 4.795 -8.429 9.761 1.00 89.75 80 ARG A N 1
ATOM 620 C CA . ARG A 1 80 ? 5.024 -7.018 9.439 1.00 89.75 80 ARG A CA 1
ATOM 621 C C . ARG A 1 80 ? 3.932 -6.532 8.499 1.00 89.75 80 ARG A C 1
ATOM 623 O O . ARG A 1 80 ? 3.713 -7.127 7.449 1.00 89.75 80 ARG A O 1
ATOM 630 N N . VAL A 1 81 ? 3.297 -5.428 8.869 1.00 93.81 81 VAL A N 1
ATOM 631 C CA . VAL A 1 81 ? 2.224 -4.813 8.090 1.00 93.81 81 VAL A CA 1
ATOM 632 C C . VAL A 1 81 ? 2.630 -3.406 7.672 1.00 93.81 81 VAL A C 1
ATOM 634 O O . VAL A 1 81 ? 3.125 -2.625 8.484 1.00 93.81 81 VAL A O 1
ATOM 637 N N . GLU A 1 82 ? 2.415 -3.095 6.401 1.00 95.44 82 GLU A N 1
ATOM 638 C CA . GLU A 1 82 ? 2.576 -1.768 5.816 1.00 95.44 82 GLU A CA 1
ATOM 639 C C . GLU A 1 82 ? 1.343 -1.446 4.978 1.00 95.44 82 GLU A C 1
ATOM 641 O O . GLU A 1 82 ? 0.857 -2.277 4.220 1.00 95.44 82 GLU A O 1
ATOM 646 N N . PHE A 1 83 ? 0.847 -0.222 5.083 1.00 97.75 83 PHE A N 1
ATOM 647 C CA . PHE A 1 83 ? -0.144 0.310 4.165 1.00 97.75 83 PHE A CA 1
ATOM 648 C C . PHE A 1 83 ? 0.509 1.314 3.216 1.00 97.75 83 PHE A C 1
ATOM 650 O O . PHE A 1 83 ? 1.341 2.115 3.642 1.00 97.75 83 PHE A O 1
ATOM 657 N N . ARG A 1 84 ? 0.104 1.314 1.945 1.00 97.06 84 ARG A N 1
ATOM 658 C CA . ARG A 1 84 ? 0.622 2.220 0.917 1.00 97.06 84 ARG A CA 1
ATOM 659 C C . ARG A 1 84 ? -0.496 2.729 0.013 1.00 97.06 84 ARG A C 1
ATOM 661 O O . ARG A 1 84 ? -1.284 1.952 -0.524 1.00 97.06 84 ARG A O 1
ATOM 668 N N . TYR A 1 85 ? -0.512 4.036 -0.214 1.00 97.38 85 TYR A N 1
ATOM 669 C CA . TYR A 1 85 ? -1.238 4.639 -1.327 1.00 97.38 85 TYR A CA 1
ATOM 670 C C . TYR A 1 85 ? -0.385 4.575 -2.596 1.00 97.38 85 TYR A C 1
ATOM 672 O O . TYR A 1 85 ? 0.788 4.954 -2.591 1.00 97.38 85 TYR A O 1
ATOM 680 N N . ARG A 1 86 ? -0.981 4.140 -3.705 1.00 95.88 86 ARG A N 1
ATOM 681 C CA . ARG A 1 86 ? -0.335 4.164 -5.020 1.00 95.88 86 ARG A CA 1
ATOM 682 C C . ARG A 1 86 ? -0.379 5.554 -5.646 1.00 95.88 86 ARG A C 1
ATOM 684 O O . ARG A 1 86 ? -1.223 6.382 -5.290 1.00 95.88 86 ARG A O 1
ATOM 691 N N . TYR A 1 87 ? 0.502 5.785 -6.616 1.00 94.62 87 TYR A N 1
ATOM 692 C CA . TYR A 1 87 ? 0.611 7.045 -7.357 1.00 94.62 87 TYR A CA 1
ATOM 693 C C . TYR A 1 87 ? -0.726 7.488 -7.962 1.00 94.62 87 TYR A C 1
ATOM 695 O O . TYR A 1 87 ? -1.081 8.662 -7.917 1.00 94.62 87 TYR A O 1
ATOM 703 N N . GLU A 1 88 ? -1.513 6.533 -8.451 1.00 94.75 88 GLU A N 1
ATOM 704 C CA . GLU A 1 88 ? -2.812 6.755 -9.079 1.00 94.75 88 GLU A CA 1
ATOM 705 C C . GLU A 1 88 ? -3.828 7.443 -8.156 1.00 94.75 88 GLU A C 1
ATOM 707 O O . GLU A 1 88 ? -4.739 8.106 -8.641 1.00 94.75 88 GLU A O 1
ATOM 712 N N . SER A 1 89 ? -3.659 7.339 -6.834 1.00 93.31 89 SER A N 1
ATOM 713 C CA . SER A 1 89 ? -4.492 8.063 -5.860 1.00 93.31 89 SER A CA 1
ATOM 714 C C . SER A 1 89 ? -4.115 9.545 -5.703 1.00 93.31 89 SER A C 1
ATOM 716 O O . SER A 1 89 ? -4.847 10.295 -5.058 1.00 93.31 89 SER A O 1
ATOM 718 N N . TRP A 1 90 ? -2.965 9.972 -6.238 1.00 94.25 90 TRP A N 1
ATOM 719 C CA . TRP A 1 90 ? -2.490 11.358 -6.176 1.00 94.25 90 TRP A CA 1
ATOM 720 C C . TRP A 1 90 ? -2.970 12.204 -7.357 1.00 94.25 90 TRP A C 1
ATOM 722 O O . TRP A 1 90 ? -3.139 13.411 -7.213 1.00 94.25 90 TRP A O 1
ATOM 732 N N . VAL A 1 91 ? -3.185 11.578 -8.515 1.00 93.81 91 VAL A N 1
ATOM 733 C CA . VAL A 1 91 ? -3.468 12.248 -9.791 1.00 93.81 91 VAL A CA 1
ATOM 734 C C . VAL A 1 91 ? -4.921 12.099 -10.229 1.00 93.81 91 VAL A C 1
ATOM 736 O O . VAL A 1 91 ? -5.654 11.215 -9.785 1.00 93.81 91 VAL A O 1
ATOM 739 N N . GLN A 1 92 ? -5.332 12.951 -11.166 1.00 94.25 92 GLN A N 1
ATOM 740 C CA . GLN A 1 92 ? -6.583 12.775 -11.888 1.00 94.25 92 GLN A CA 1
ATOM 741 C C . GLN A 1 92 ? -6.421 11.657 -12.929 1.00 94.25 92 GLN A C 1
ATOM 743 O O . GLN A 1 92 ? -5.735 11.819 -13.938 1.00 94.25 92 GLN A O 1
ATOM 748 N N . MET A 1 93 ? -7.060 10.513 -12.698 1.00 93.88 93 MET A N 1
ATOM 749 C CA . MET A 1 93 ? -7.070 9.405 -13.649 1.00 93.88 93 MET A CA 1
ATOM 750 C C . MET A 1 93 ? -8.145 9.625 -14.720 1.00 93.88 93 MET A C 1
ATOM 752 O O . MET A 1 93 ? -9.281 9.989 -14.419 1.00 93.88 93 MET A O 1
ATOM 756 N N . ALA A 1 94 ? -7.803 9.353 -15.981 1.00 92.25 94 ALA A N 1
ATOM 757 C CA . ALA A 1 94 ? -8.758 9.416 -17.091 1.00 92.25 94 ALA A CA 1
ATOM 758 C C . ALA A 1 94 ? -9.663 8.174 -17.173 1.00 92.25 94 ALA A C 1
ATOM 760 O O . ALA A 1 94 ? -10.802 8.266 -17.619 1.00 92.25 94 ALA A O 1
ATOM 761 N N . SER A 1 95 ? -9.162 7.008 -16.754 1.00 92.00 95 SER A N 1
ATOM 762 C CA . SER A 1 95 ? -9.846 5.719 -16.926 1.00 92.00 95 SER A CA 1
ATOM 763 C C . SER A 1 95 ? -10.893 5.412 -15.853 1.00 92.00 95 SER A C 1
ATOM 765 O O . SER A 1 95 ? -11.832 4.668 -16.119 1.00 92.00 95 SER A O 1
ATOM 767 N N . ARG A 1 96 ? -10.741 5.955 -14.640 1.00 92.69 96 ARG A N 1
ATOM 768 C CA . ARG A 1 96 ? -11.671 5.776 -13.512 1.00 92.69 96 ARG A CA 1
ATOM 769 C C . ARG A 1 96 ? -11.431 6.832 -12.437 1.00 92.69 96 ARG A C 1
ATOM 771 O O . ARG A 1 96 ? -10.405 7.496 -12.458 1.00 92.69 96 ARG A O 1
ATOM 778 N N . ARG A 1 97 ? -12.328 6.930 -11.454 1.00 92.88 97 ARG A N 1
ATOM 779 C CA . ARG A 1 97 ? -12.105 7.722 -10.234 1.00 92.88 97 ARG A CA 1
ATOM 780 C C . ARG A 1 97 ? -11.747 6.789 -9.068 1.00 92.88 97 ARG A C 1
ATOM 782 O O . ARG A 1 97 ? -12.623 6.032 -8.654 1.00 92.88 97 ARG A O 1
ATOM 789 N N . PRO A 1 98 ? -10.497 6.792 -8.572 1.00 93.44 98 PRO A N 1
ATOM 790 C CA . PRO A 1 98 ? -10.118 6.013 -7.398 1.00 93.44 98 PRO A CA 1
ATOM 791 C C . PRO A 1 98 ? -10.697 6.625 -6.120 1.00 93.44 98 PRO A C 1
ATOM 793 O O . PRO A 1 98 ? -11.132 7.782 -6.109 1.00 93.44 98 PRO A O 1
ATOM 796 N N . ALA A 1 99 ? -10.689 5.858 -5.031 1.00 94.88 99 ALA A N 1
ATOM 797 C CA . ALA A 1 99 ? -11.138 6.374 -3.747 1.00 94.88 99 ALA A CA 1
ATOM 798 C C . ALA A 1 99 ? -10.163 7.451 -3.233 1.00 94.88 99 ALA A C 1
ATOM 800 O O . ALA A 1 99 ? -8.944 7.266 -3.242 1.00 94.88 99 ALA A O 1
ATOM 801 N N . LEU A 1 100 ? -10.702 8.577 -2.761 1.00 95.06 100 LEU A N 1
ATOM 802 C CA . LEU A 1 100 ? -9.909 9.720 -2.295 1.00 95.06 100 LEU A CA 1
ATOM 803 C C . LEU A 1 100 ? -9.070 9.362 -1.067 1.00 95.06 100 LEU A C 1
ATOM 805 O O . LEU A 1 100 ? -9.458 8.503 -0.277 1.00 95.06 100 LEU A O 1
ATOM 809 N N . ARG A 1 101 ? -7.917 10.001 -0.872 1.00 96.31 101 ARG A N 1
ATOM 810 C CA . ARG A 1 101 ? -7.050 9.637 0.258 1.00 96.31 101 ARG A CA 1
ATOM 811 C C . ARG A 1 101 ? -7.667 10.089 1.569 1.00 96.31 101 ARG A C 1
ATOM 813 O O . ARG A 1 101 ? -8.133 11.218 1.684 1.00 96.31 101 ARG A O 1
ATOM 820 N N . VAL A 1 102 ? -7.597 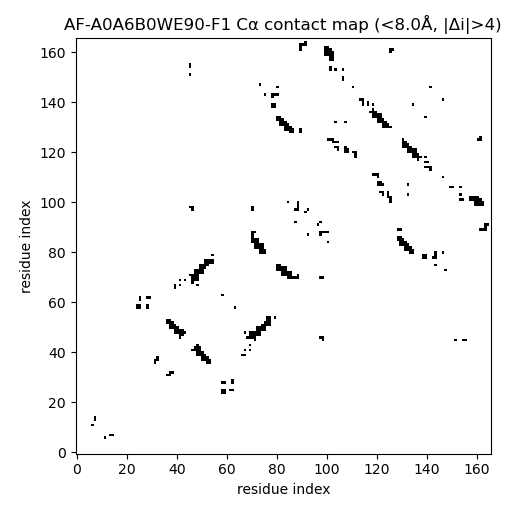9.212 2.555 1.00 97.19 102 VAL A N 1
ATOM 821 C CA . VAL A 1 102 ? -7.902 9.491 3.956 1.00 97.19 102 VAL A CA 1
ATOM 822 C C . VAL A 1 102 ? -6.588 9.717 4.696 1.00 97.19 102 VAL A C 1
ATOM 824 O O . VAL A 1 102 ? -5.629 8.964 4.493 1.00 97.19 102 VAL A O 1
ATOM 827 N N . ASP A 1 103 ? -6.545 10.737 5.551 1.00 97.12 103 ASP A N 1
ATOM 828 C CA . ASP A 1 103 ? -5.423 10.953 6.465 1.00 97.12 103 ASP A CA 1
ATOM 829 C C . ASP A 1 103 ? -5.441 9.898 7.582 1.00 97.12 103 ASP A C 1
ATOM 831 O O . ASP A 1 103 ? -6.392 9.799 8.359 1.00 97.12 103 ASP A O 1
ATOM 835 N N . LEU A 1 104 ? -4.379 9.093 7.649 1.00 98.12 104 LEU A N 1
ATOM 836 C CA . LEU A 1 104 ? -4.234 8.000 8.609 1.00 98.12 104 LEU A CA 1
ATOM 837 C C . LEU A 1 104 ? -3.413 8.391 9.846 1.00 98.12 104 LEU A C 1
ATOM 839 O O . LEU A 1 104 ? -3.081 7.524 10.651 1.00 98.12 104 LEU A O 1
ATOM 843 N N . THR A 1 105 ? -3.100 9.675 10.045 1.00 97.56 105 THR A N 1
ATOM 844 C CA . THR A 1 105 ? -2.327 10.152 11.205 1.00 97.56 105 THR A CA 1
ATOM 845 C C . THR A 1 105 ? -2.986 9.763 12.531 1.00 97.56 105 THR A C 1
ATOM 847 O O . THR A 1 105 ? -2.316 9.271 13.443 1.00 97.56 105 THR A O 1
ATOM 850 N N . ALA A 1 106 ? -4.312 9.913 12.633 1.00 97.06 106 ALA A N 1
ATOM 851 C CA . ALA A 1 106 ? -5.063 9.517 13.825 1.00 97.06 106 ALA A CA 1
ATOM 852 C C . ALA A 1 106 ? -4.971 8.002 14.083 1.00 97.06 106 ALA A C 1
ATOM 854 O O . ALA A 1 106 ? -4.666 7.582 15.202 1.00 97.06 106 ALA A O 1
ATOM 855 N N . LEU A 1 107 ? -5.135 7.191 13.030 1.00 98.00 107 LEU A N 1
ATOM 856 C CA . LEU A 1 107 ? -5.001 5.736 13.103 1.00 98.00 107 LEU A CA 1
ATOM 857 C C . LEU A 1 107 ? -3.584 5.320 13.524 1.00 98.00 107 LEU A C 1
ATOM 859 O O . LEU A 1 107 ? -3.433 4.461 14.386 1.00 98.00 107 LEU A O 1
ATOM 863 N N . ALA A 1 108 ? -2.538 5.942 12.979 1.00 97.44 108 ALA A N 1
ATOM 864 C CA . ALA A 1 108 ? -1.158 5.666 13.379 1.00 97.44 108 ALA A CA 1
ATOM 865 C C . ALA A 1 108 ? -0.932 5.955 14.879 1.00 97.44 108 ALA A C 1
ATOM 867 O O . ALA A 1 108 ? -0.291 5.173 15.589 1.00 97.44 108 ALA A O 1
ATOM 868 N N . GLY A 1 109 ? -1.522 7.034 15.403 1.00 96.88 109 GLY A N 1
ATOM 869 C CA . GLY A 1 109 ? -1.508 7.337 16.837 1.00 96.88 109 GLY A CA 1
ATOM 870 C C . GLY A 1 109 ? -2.273 6.315 17.688 1.00 96.88 109 GLY A C 1
ATOM 871 O O . GLY A 1 109 ? -1.835 5.963 18.785 1.00 96.88 109 GLY A O 1
ATOM 872 N N . GLU A 1 110 ? -3.406 5.813 17.199 1.00 96.75 110 GLU A N 1
ATOM 873 C CA . GLU A 1 110 ? -4.172 4.737 17.841 1.00 96.75 110 GLU A CA 1
ATOM 874 C C . GLU A 1 110 ? -3.414 3.410 17.867 1.00 96.75 110 GLU A C 1
ATOM 876 O O . GLU A 1 110 ? -3.319 2.789 18.927 1.00 96.75 110 GLU A O 1
ATOM 881 N N . LEU A 1 111 ? -2.842 2.999 16.733 1.00 96.62 111 LEU A N 1
ATOM 882 C CA . LEU A 1 111 ? -2.053 1.774 16.623 1.00 96.62 111 LEU A CA 1
ATOM 883 C C . LEU A 1 111 ? -0.822 1.835 17.528 1.00 96.62 111 LEU A C 1
ATOM 885 O O . LEU A 1 111 ? -0.568 0.881 18.250 1.00 96.62 111 LEU A O 1
ATOM 889 N N . THR A 1 112 ? -0.118 2.971 17.583 1.00 95.88 112 THR A N 1
ATOM 890 C CA . THR A 1 112 ? 1.020 3.161 18.503 1.00 95.88 112 THR A CA 1
ATOM 891 C C . THR A 1 112 ? 0.616 2.948 19.962 1.00 95.88 112 THR A C 1
ATOM 893 O O . THR A 1 112 ? 1.299 2.238 20.696 1.00 95.88 112 THR A O 1
ATOM 896 N N . ARG A 1 113 ? -0.514 3.525 20.393 1.00 94.94 113 ARG A N 1
ATOM 897 C CA . ARG A 1 113 ? -1.008 3.348 21.768 1.00 94.94 113 ARG A CA 1
ATOM 898 C C . ARG A 1 113 ? -1.438 1.911 22.056 1.00 94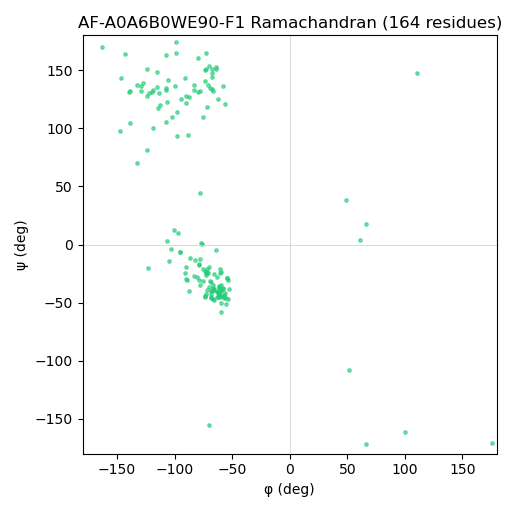.94 113 ARG A C 1
ATOM 900 O O . ARG A 1 113 ? -1.241 1.445 23.172 1.00 94.94 113 ARG A O 1
ATOM 907 N N . ALA A 1 114 ? -2.040 1.237 21.079 1.00 93.94 114 ALA A N 1
ATOM 908 C CA . ALA A 1 114 ? -2.522 -0.134 21.229 1.00 93.94 114 ALA A CA 1
ATOM 909 C C . ALA A 1 114 ? -1.393 -1.177 21.204 1.00 93.94 114 ALA A C 1
ATOM 911 O O . ALA A 1 114 ? -1.514 -2.206 21.859 1.00 93.94 114 ALA A O 1
ATOM 912 N N . ASP A 1 115 ? -0.315 -0.917 20.463 1.00 90.00 115 ASP A N 1
ATOM 913 C CA . ASP A 1 115 ? 0.841 -1.810 20.354 1.00 90.00 115 ASP A CA 1
ATOM 914 C C . ASP A 1 115 ? 1.646 -1.845 21.666 1.00 90.00 115 ASP A C 1
ATOM 916 O O . ASP A 1 115 ? 2.148 -2.893 22.057 1.00 90.00 115 ASP A O 1
ATOM 920 N N . GLY A 1 116 ? 1.757 -0.708 22.370 1.00 80.25 116 GLY A N 1
ATOM 921 C CA . GLY A 1 116 ? 2.362 -0.617 23.711 1.00 80.25 116 GLY A CA 1
ATOM 922 C C . GLY A 1 116 ? 3.839 -1.039 23.809 1.00 80.25 116 GLY A C 1
ATOM 923 O O . GLY A 1 116 ? 4.394 -1.073 24.904 1.00 80.25 116 GLY A O 1
ATOM 924 N N . SER A 1 117 ? 4.463 -1.373 22.681 1.00 75.56 117 SER A N 1
ATOM 925 C CA . SER A 1 117 ? 5.835 -1.852 22.532 1.00 75.56 117 SER A CA 1
ATOM 926 C C . SER A 1 117 ? 6.775 -0.715 22.102 1.00 75.56 117 SER A C 1
ATOM 928 O O . SER A 1 117 ? 6.325 0.383 21.787 1.00 75.56 117 SER A O 1
ATOM 930 N N . ASP A 1 118 ? 8.088 -0.968 22.042 1.00 82.12 118 ASP A N 1
ATOM 931 C CA . ASP A 1 118 ? 9.110 0.059 21.737 1.00 82.12 118 ASP A CA 1
ATOM 932 C C . ASP A 1 118 ? 9.018 0.684 20.328 1.00 82.12 118 ASP A C 1
ATOM 934 O O . ASP A 1 118 ? 9.784 1.589 19.994 1.00 82.12 118 ASP A O 1
ATOM 938 N N . GLY A 1 119 ? 8.120 0.201 19.467 1.00 85.06 119 GLY A N 1
ATOM 939 C CA . GLY A 1 119 ? 7.953 0.733 18.116 1.00 85.06 119 GLY A CA 1
ATOM 940 C C . GLY A 1 119 ? 6.800 1.717 17.987 1.00 85.06 119 GLY A C 1
ATOM 941 O O . GLY A 1 119 ? 5.909 1.807 18.829 1.00 85.06 119 GLY A O 1
ATOM 942 N N . ARG A 1 120 ? 6.813 2.460 16.882 1.00 93.81 120 ARG A N 1
ATOM 943 C CA . ARG A 1 120 ? 5.845 3.523 16.608 1.00 93.81 120 ARG A CA 1
ATOM 944 C C . ARG A 1 120 ? 5.245 3.349 15.229 1.00 93.81 120 ARG A C 1
ATOM 946 O O . ARG A 1 120 ? 5.966 3.185 14.253 1.00 93.81 120 ARG A O 1
ATOM 953 N N . TRP A 1 121 ? 3.929 3.442 15.137 1.00 96.62 121 TRP A N 1
ATOM 954 C CA .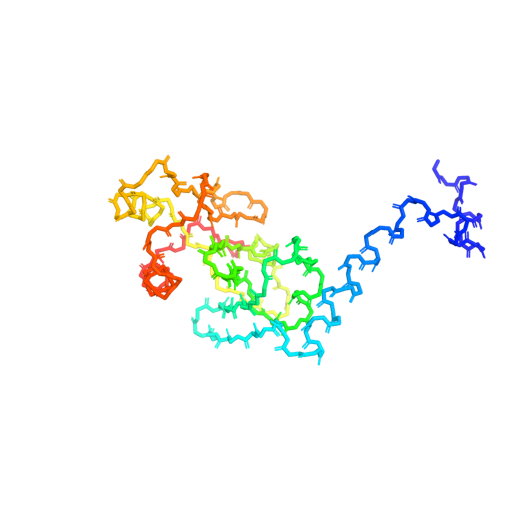 TRP A 1 121 ? 3.254 3.552 13.853 1.00 96.62 121 TRP A CA 1
ATOM 955 C C . TRP A 1 121 ? 3.340 4.987 13.351 1.00 96.62 121 TRP A C 1
ATOM 957 O O . TRP A 1 121 ? 3.053 5.935 14.085 1.00 96.62 121 TRP A O 1
ATOM 967 N N . ARG A 1 122 ? 3.732 5.142 12.090 1.00 96.75 122 ARG A N 1
ATOM 968 C CA . ARG A 1 122 ? 3.887 6.429 11.424 1.00 96.75 122 ARG A CA 1
ATOM 969 C C . ARG A 1 122 ? 3.142 6.410 10.104 1.00 96.75 122 ARG A C 1
ATOM 971 O O . ARG A 1 122 ? 3.249 5.448 9.354 1.00 96.75 122 ARG A O 1
ATOM 978 N N . PHE A 1 123 ? 2.426 7.492 9.827 1.00 98.00 123 PHE A N 1
ATOM 979 C CA . PHE A 1 123 ? 1.914 7.813 8.504 1.00 98.00 123 PHE A CA 1
ATOM 980 C C . PHE A 1 123 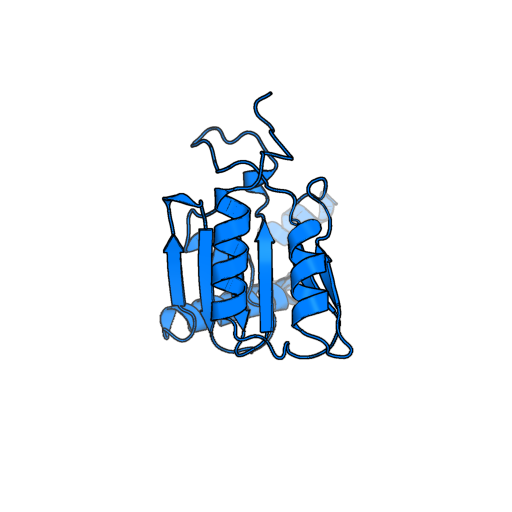? 2.733 8.975 7.937 1.00 98.00 123 PHE A C 1
ATOM 982 O O . PHE A 1 123 ? 3.044 9.914 8.667 1.00 98.00 123 PHE A O 1
ATOM 989 N N . GLU A 1 124 ? 3.139 8.883 6.672 1.00 97.12 124 GLU A N 1
ATOM 990 C CA . GLU A 1 124 ? 4.002 9.891 6.040 1.00 97.12 124 GLU A CA 1
ATOM 991 C C . GLU A 1 124 ? 3.272 11.211 5.757 1.00 97.12 124 GLU A C 1
ATOM 993 O O . GLU A 1 124 ? 3.932 12.237 5.719 1.00 97.12 124 GLU A O 1
ATOM 998 N N . GLY A 1 125 ? 1.940 11.197 5.636 1.00 95.12 125 GLY A N 1
ATOM 999 C CA . GLY A 1 125 ? 1.133 12.372 5.286 1.00 95.12 125 GLY A CA 1
ATOM 1000 C C . GLY A 1 125 ? 0.532 12.260 3.884 1.00 95.12 125 GLY A C 1
ATOM 1001 O O . GLY A 1 125 ? 1.098 11.632 2.991 1.00 95.12 125 GLY A O 1
ATOM 1002 N N . VAL A 1 126 ? -0.660 12.818 3.669 1.00 94.31 126 VAL A N 1
ATOM 1003 C CA . VAL A 1 126 ? -1.415 12.653 2.408 1.00 94.31 126 VAL A CA 1
ATOM 1004 C C . VAL A 1 126 ? -0.805 13.385 1.209 1.00 94.31 126 VAL A C 1
ATOM 1006 O O . VAL A 1 126 ? -1.112 13.040 0.065 1.00 94.31 126 VAL A O 1
ATOM 1009 N N . GLU A 1 127 ? 0.052 14.366 1.468 1.00 91.31 127 GLU A N 1
ATOM 1010 C CA . GLU A 1 127 ? 0.741 15.222 0.506 1.00 91.31 127 GLU A CA 1
ATOM 1011 C C . GLU A 1 127 ? 1.869 14.511 -0.247 1.00 91.31 127 GLU A C 1
ATOM 1013 O O . GLU A 1 127 ? 2.229 14.920 -1.353 1.00 91.31 127 GLU A O 1
ATOM 1018 N N . HIS A 1 128 ? 2.411 13.433 0.324 1.00 93.69 128 HIS A N 1
ATOM 1019 C CA . HIS A 1 128 ? 3.433 12.629 -0.333 1.00 93.69 128 HIS A CA 1
ATOM 1020 C C . HIS A 1 128 ? 2.876 11.969 -1.601 1.00 93.69 128 HIS A C 1
ATOM 1022 O O . HIS A 1 128 ? 1.685 11.692 -1.713 1.00 93.69 128 HIS A O 1
ATOM 1028 N N . ILE A 1 129 ? 3.737 11.680 -2.578 1.00 93.62 129 ILE A N 1
ATOM 1029 C CA . ILE A 1 129 ? 3.300 11.116 -3.865 1.00 93.62 129 ILE A CA 1
ATOM 1030 C C . ILE A 1 129 ? 2.775 9.677 -3.692 1.00 93.62 129 ILE A C 1
ATOM 1032 O O . ILE A 1 129 ? 1.718 9.339 -4.223 1.00 93.62 129 ILE A O 1
ATOM 1036 N N . THR A 1 130 ? 3.456 8.849 -2.895 1.00 93.75 130 THR A N 1
ATOM 1037 C CA . THR A 1 130 ? 3.053 7.466 -2.562 1.00 93.75 130 THR A CA 1
ATOM 1038 C C . THR A 1 130 ? 3.150 7.212 -1.052 1.00 93.75 130 THR A C 1
ATOM 1040 O O . THR A 1 130 ? 4.067 6.517 -0.607 1.00 93.75 130 THR A O 1
ATOM 1043 N N . PRO A 1 131 ? 2.262 7.817 -0.244 1.00 96.19 131 PRO A N 1
ATOM 1044 C CA . PRO A 1 131 ? 2.406 7.802 1.198 1.00 96.19 131 PRO A CA 1
ATOM 1045 C C . PRO A 1 131 ? 2.216 6.419 1.789 1.00 96.19 131 PRO A C 1
ATOM 1047 O O . PRO A 1 131 ? 1.344 5.651 1.364 1.00 96.19 131 PRO A O 1
ATOM 1050 N N . ARG A 1 132 ? 2.999 6.148 2.829 1.00 97.06 132 ARG A N 1
ATOM 1051 C CA . ARG A 1 132 ? 2.946 4.904 3.587 1.00 97.06 132 ARG A CA 1
ATOM 1052 C C . ARG A 1 132 ? 2.506 5.134 5.019 1.00 97.06 132 ARG A C 1
ATOM 1054 O O . ARG A 1 132 ? 2.821 6.155 5.630 1.00 97.06 132 ARG A O 1
ATOM 1061 N N . MET A 1 133 ? 1.815 4.139 5.563 1.00 97.44 133 MET A N 1
ATOM 1062 C CA . MET A 1 133 ? 1.697 3.939 6.999 1.00 97.44 133 MET A CA 1
ATOM 1063 C C . MET A 1 133 ? 2.425 2.652 7.369 1.00 97.44 133 MET A C 1
ATOM 1065 O O . MET A 1 133 ? 2.074 1.575 6.890 1.00 97.44 133 MET A O 1
ATOM 1069 N N . TYR A 1 134 ? 3.432 2.755 8.221 1.00 95.31 134 TYR A N 1
ATOM 1070 C CA . TYR A 1 134 ? 4.276 1.632 8.607 1.00 95.31 134 TYR A CA 1
ATOM 1071 C C . TYR A 1 134 ? 4.655 1.736 10.080 1.00 95.31 134 TYR A C 1
ATOM 1073 O O . TYR A 1 134 ? 4.520 2.787 10.710 1.00 95.31 134 TYR A O 1
ATOM 1081 N N . ARG A 1 135 ? 5.137 0.628 10.636 1.00 93.31 135 ARG A N 1
ATOM 1082 C CA . ARG A 1 135 ? 5.694 0.594 11.984 1.00 93.31 135 ARG A CA 1
ATOM 1083 C C . ARG A 1 135 ? 7.208 0.774 11.934 1.00 93.31 135 ARG A C 1
ATOM 1085 O O . ARG A 1 135 ? 7.905 0.019 11.260 1.00 93.31 135 ARG A O 1
ATOM 1092 N N . GLU A 1 136 ? 7.711 1.757 12.663 1.00 91.69 136 GLU A N 1
ATOM 1093 C CA . GLU A 1 136 ? 9.124 1.918 12.993 1.00 91.69 136 GLU A CA 1
ATOM 1094 C C . GLU A 1 136 ? 9.489 0.951 14.132 1.00 91.69 136 GLU A C 1
ATOM 1096 O O . GLU A 1 136 ? 8.780 0.860 15.138 1.00 91.69 136 GLU A O 1
ATOM 1101 N N . GLY A 1 137 ? 10.595 0.218 13.977 1.00 82.25 137 GLY A N 1
ATOM 1102 C CA . GLY A 1 137 ? 11.024 -0.840 14.899 1.00 82.25 137 GLY A CA 1
ATOM 1103 C C . GLY A 1 137 ? 10.669 -2.249 14.402 1.00 82.25 137 GLY A C 1
ATOM 1104 O O . GLY A 1 137 ? 10.453 -2.461 13.214 1.00 82.25 137 GLY A O 1
ATOM 1105 N N . GLY A 1 138 ? 10.656 -3.233 15.310 1.00 80.69 138 GLY A N 1
ATOM 1106 C CA . GLY A 1 138 ? 10.368 -4.643 14.993 1.00 80.69 138 GLY A CA 1
ATOM 1107 C C . GLY A 1 138 ? 8.912 -4.951 14.601 1.00 80.69 138 GLY A C 1
ATOM 1108 O O . GLY A 1 138 ? 8.168 -4.091 14.128 1.00 80.69 138 GLY A O 1
ATOM 1109 N N . ALA A 1 139 ? 8.486 -6.197 14.808 1.00 83.56 139 ALA A N 1
ATOM 1110 C CA . ALA A 1 139 ? 7.094 -6.594 14.587 1.00 83.56 139 ALA A CA 1
ATOM 1111 C C . ALA A 1 139 ? 6.147 -5.930 15.607 1.00 83.56 139 ALA A C 1
ATOM 1113 O O . ALA A 1 139 ? 6.549 -5.626 16.731 1.00 83.56 139 ALA A O 1
ATOM 1114 N N . SER A 1 140 ? 4.897 -5.705 15.198 1.00 88.88 140 SER A N 1
ATOM 1115 C CA . SER A 1 140 ? 3.823 -5.285 16.105 1.00 88.88 140 SER A CA 1
ATOM 1116 C C . SER A 1 140 ? 3.390 -6.451 16.989 1.00 88.88 140 SER A C 1
ATOM 1118 O O . SER A 1 140 ? 3.467 -7.603 16.559 1.00 88.88 140 SER A O 1
ATOM 1120 N N . VAL A 1 141 ? 2.899 -6.166 18.197 1.00 91.25 141 VAL A N 1
ATOM 1121 C CA . VAL A 1 141 ? 2.180 -7.177 18.993 1.00 91.25 141 VAL A CA 1
ATOM 1122 C C . VAL A 1 141 ? 0.739 -7.362 18.511 1.00 91.25 141 VAL A C 1
ATOM 1124 O O . VAL A 1 141 ? 0.107 -8.365 18.835 1.00 91.25 141 VAL A O 1
ATOM 1127 N N . LEU A 1 142 ? 0.214 -6.400 17.743 1.00 93.38 142 LEU A N 1
ATOM 1128 C CA . LEU A 1 142 ? -1.099 -6.497 17.118 1.00 93.38 142 LEU A CA 1
ATOM 1129 C C . LEU A 1 142 ? -1.039 -7.483 15.955 1.00 93.38 142 LEU A C 1
ATOM 1131 O O . LEU A 1 142 ? -0.074 -7.504 15.184 1.00 93.38 142 LEU A O 1
ATOM 1135 N N . THR A 1 143 ? -2.095 -8.277 15.796 1.00 94.19 143 THR A N 1
ATOM 1136 C CA . THR A 1 143 ? -2.174 -9.183 14.653 1.00 94.19 143 THR A CA 1
ATOM 1137 C C . THR A 1 143 ? -2.388 -8.388 13.361 1.00 94.19 143 THR A C 1
ATOM 1139 O O . THR A 1 143 ? -2.992 -7.307 13.390 1.00 94.19 143 THR A O 1
ATOM 1142 N N . PRO A 1 144 ? -1.960 -8.913 12.197 1.00 94.75 144 PRO A N 1
ATOM 1143 C CA . PRO A 1 144 ? -2.275 -8.289 10.917 1.00 94.75 144 PRO A CA 1
ATOM 1144 C C . PRO A 1 144 ? -3.770 -8.038 10.709 1.00 94.75 144 PRO A C 1
ATOM 1146 O O . PRO A 1 144 ? -4.134 -7.042 10.087 1.00 94.75 144 PRO A O 1
ATOM 1149 N N . GLU A 1 145 ? -4.630 -8.882 11.282 1.00 95.69 145 GLU A N 1
ATOM 1150 C CA . GLU A 1 145 ? -6.080 -8.753 11.130 1.00 95.69 145 GLU A CA 1
ATOM 1151 C C . GLU A 1 145 ? -6.681 -7.669 12.013 1.00 95.69 145 GLU A C 1
ATOM 1153 O O . GLU A 1 145 ? -7.561 -6.939 11.558 1.00 95.69 145 GLU A O 1
ATOM 1158 N N . ASP A 1 146 ? -6.148 -7.468 13.217 1.00 96.25 146 ASP A N 1
ATOM 1159 C CA . ASP A 1 146 ? -6.528 -6.323 14.046 1.00 96.25 146 ASP A CA 1
ATOM 1160 C C . ASP A 1 146 ? -6.150 -5.002 13.368 1.00 96.25 146 ASP A C 1
ATOM 1162 O O . ASP A 1 146 ? -6.923 -4.040 13.382 1.00 96.25 146 ASP A O 1
ATOM 1166 N N . ILE A 1 147 ? -4.964 -4.952 12.751 1.00 96.88 147 ILE A N 1
ATOM 1167 C CA . ILE A 1 147 ? -4.487 -3.774 12.019 1.00 96.88 147 ILE A CA 1
ATOM 1168 C C . ILE A 1 147 ? -5.358 -3.540 10.780 1.00 96.88 147 ILE A C 1
ATOM 1170 O O . ILE A 1 147 ? -5.821 -2.417 10.568 1.00 96.88 147 ILE A O 1
ATOM 1174 N N . ARG A 1 148 ? -5.629 -4.593 9.995 1.00 97.44 148 ARG A N 1
ATOM 1175 C CA . ARG A 1 148 ? -6.510 -4.546 8.819 1.00 97.44 148 ARG A CA 1
ATOM 1176 C C . ARG A 1 148 ? -7.893 -4.014 9.194 1.00 97.44 148 ARG A C 1
ATOM 1178 O O . ARG A 1 148 ? -8.362 -3.070 8.566 1.00 97.44 148 ARG A O 1
ATOM 1185 N N . LEU A 1 149 ? -8.530 -4.569 10.226 1.00 98.00 149 LEU A N 1
ATOM 1186 C CA . LEU A 1 149 ? -9.881 -4.179 10.636 1.00 98.00 149 LEU A CA 1
ATOM 1187 C C . LEU A 1 149 ? -9.959 -2.693 11.015 1.00 98.00 149 LEU A C 1
ATOM 1189 O O . LEU A 1 149 ? -10.879 -1.986 10.599 1.00 98.00 149 LEU A O 1
ATOM 1193 N N . ARG A 1 150 ? -8.973 -2.202 11.775 1.00 98.19 150 ARG A N 1
ATOM 1194 C CA . ARG A 1 150 ? -8.890 -0.787 12.174 1.00 98.19 150 ARG A CA 1
ATOM 1195 C C . ARG A 1 150 ? -8.617 0.125 10.981 1.00 98.19 150 ARG A C 1
ATOM 1197 O O . ARG A 1 150 ? -9.234 1.183 10.878 1.00 98.19 150 ARG A O 1
ATOM 1204 N N . LEU A 1 151 ? -7.745 -0.296 10.064 1.00 98.38 151 LEU A N 1
ATOM 1205 C CA . LEU A 1 151 ? -7.490 0.421 8.818 1.00 98.38 151 LEU A CA 1
ATOM 1206 C C . LEU A 1 151 ? -8.762 0.546 7.982 1.00 98.38 151 LEU A C 1
ATOM 1208 O O . LEU A 1 151 ? -9.107 1.644 7.562 1.00 98.38 151 LEU A O 1
ATOM 1212 N N . GLU A 1 152 ? -9.477 -0.551 7.751 1.00 98.38 152 GLU A N 1
ATOM 1213 C CA . GLU A 1 152 ? -10.716 -0.511 6.978 1.00 98.38 152 GLU A CA 1
ATOM 1214 C C . GLU A 1 152 ? -11.766 0.395 7.624 1.00 98.38 152 GLU A C 1
ATOM 1216 O O . GLU A 1 152 ? -12.449 1.140 6.926 1.00 98.38 152 GLU A O 1
ATOM 1221 N N . ALA A 1 153 ? -11.893 0.366 8.954 1.00 98.00 153 ALA A N 1
ATOM 1222 C CA . ALA A 1 153 ? -12.780 1.273 9.676 1.00 98.00 153 ALA A CA 1
ATOM 1223 C C . ALA A 1 153 ? -12.386 2.745 9.456 1.00 98.00 153 ALA A C 1
ATOM 1225 O O . ALA A 1 153 ? -13.250 3.564 9.137 1.00 98.00 153 ALA A O 1
ATOM 1226 N N . ALA A 1 154 ? -11.092 3.068 9.537 1.00 97.75 154 ALA A N 1
ATOM 1227 C CA . ALA A 1 154 ? -10.586 4.409 9.256 1.00 97.75 154 ALA A CA 1
ATOM 1228 C C . ALA A 1 154 ? -10.841 4.832 7.798 1.00 97.75 154 ALA A C 1
ATOM 1230 O O . ALA A 1 154 ? -11.259 5.960 7.556 1.00 97.75 154 ALA A O 1
ATOM 1231 N N . LEU A 1 155 ? -10.662 3.930 6.828 1.00 97.69 155 LEU A N 1
ATOM 1232 C CA . LEU A 1 155 ? -10.917 4.205 5.410 1.00 97.69 155 LEU A CA 1
ATOM 1233 C C . LEU A 1 155 ? -12.406 4.404 5.091 1.00 97.69 155 LEU A C 1
ATOM 1235 O O . LEU A 1 155 ? -12.720 5.168 4.182 1.00 97.69 155 LEU A O 1
ATOM 1239 N N . ARG A 1 156 ? -13.313 3.729 5.814 1.00 96.75 156 ARG A N 1
ATOM 1240 C CA . ARG A 1 156 ? -14.772 3.905 5.674 1.00 96.75 156 ARG A CA 1
ATOM 1241 C C . ARG A 1 156 ? -15.257 5.227 6.260 1.00 96.75 156 ARG A C 1
ATOM 1243 O O . ARG A 1 156 ? -16.126 5.866 5.679 1.00 96.75 156 ARG A O 1
ATOM 1250 N N . ALA A 1 157 ? -14.746 5.594 7.433 1.00 95.06 157 ALA A N 1
ATOM 1251 C CA . ALA A 1 157 ? -15.233 6.744 8.192 1.00 95.06 157 ALA A CA 1
ATOM 1252 C C . ALA A 1 157 ? -14.496 8.051 7.866 1.00 95.06 157 ALA A C 1
ATOM 1254 O O . ALA A 1 157 ? -15.027 9.137 8.099 1.00 95.06 157 ALA A O 1
ATOM 1255 N N . GLY A 1 158 ? -13.259 7.956 7.383 1.00 92.00 158 GLY A N 1
ATOM 1256 C CA . GLY A 1 158 ? -12.388 9.100 7.184 1.00 92.00 158 GLY A CA 1
ATOM 1257 C C . GLY A 1 158 ? -12.856 10.017 6.061 1.00 92.00 158 GLY A C 1
ATOM 1258 O O . GLY A 1 158 ? -13.193 9.572 4.964 1.00 92.00 158 GLY A O 1
ATOM 1259 N N . ALA A 1 159 ? -12.832 11.321 6.329 1.00 90.38 159 ALA A N 1
ATOM 1260 C CA . ALA A 1 159 ? -13.077 12.319 5.302 1.00 90.38 159 ALA A CA 1
ATOM 1261 C C . ALA A 1 159 ? -11.929 12.330 4.271 1.00 90.38 159 ALA A C 1
ATOM 1263 O O . ALA A 1 159 ? -10.769 12.104 4.638 1.00 90.38 159 ALA A O 1
ATOM 1264 N N . PRO A 1 160 ? -12.220 12.636 2.995 1.00 91.94 160 PRO A N 1
ATOM 1265 C CA . PRO A 1 160 ? -11.189 12.903 2.004 1.00 91.94 160 PRO A CA 1
ATOM 1266 C C . PRO A 1 160 ? -10.255 14.029 2.460 1.00 91.94 160 PRO A C 1
ATOM 1268 O O . PRO A 1 160 ? -10.692 15.152 2.694 1.00 91.94 160 PRO A O 1
ATOM 1271 N N . ALA A 1 161 ? -8.965 13.727 2.559 1.00 92.94 161 ALA A N 1
ATOM 1272 C CA . ALA A 1 161 ? -7.906 14.669 2.913 1.00 92.94 161 ALA A CA 1
ATOM 1273 C C . ALA A 1 161 ? -7.062 15.093 1.695 1.00 92.94 161 ALA A C 1
ATOM 1275 O O . ALA A 1 161 ? -6.335 16.080 1.756 1.00 92.94 161 ALA A O 1
ATOM 1276 N N . TRP A 1 162 ? -7.183 14.379 0.570 1.00 91.19 162 TRP A N 1
ATOM 1277 C CA . TRP A 1 162 ? -6.639 14.776 -0.732 1.00 91.19 162 TRP A CA 1
ATOM 1278 C C . TRP A 1 162 ? -7.636 14.454 -1.844 1.00 91.19 162 TRP A C 1
ATOM 1280 O O . TRP A 1 162 ? -8.140 13.329 -1.920 1.00 91.19 162 TRP A O 1
ATOM 1290 N N . ASN A 1 163 ? -7.885 15.429 -2.721 1.00 91.44 163 ASN A N 1
ATOM 1291 C CA . ASN A 1 163 ? -8.794 15.295 -3.852 1.00 91.44 163 ASN A CA 1
ATOM 1292 C C . ASN A 1 163 ? -8.215 15.956 -5.117 1.00 91.44 163 ASN A C 1
ATOM 1294 O O . ASN A 1 163 ? -8.268 17.179 -5.238 1.00 91.44 163 ASN A O 1
ATOM 1298 N N . PRO A 1 164 ? -7.705 15.174 -6.089 1.00 89.31 164 PRO A N 1
ATOM 1299 C CA . PRO A 1 164 ? -7.166 15.727 -7.329 1.00 89.31 164 PRO A CA 1
ATOM 1300 C C . PRO A 1 164 ? -8.246 16.166 -8.335 1.00 89.31 164 PRO A C 1
ATOM 1302 O O . PRO A 1 164 ? -7.904 16.602 -9.430 1.00 89.31 164 PRO A O 1
ATOM 1305 N N . TYR A 1 165 ? -9.536 16.044 -7.997 1.00 88.94 165 TYR A N 1
ATOM 1306 C CA . TYR A 1 165 ? -10.664 16.393 -8.870 1.00 88.94 165 TYR A CA 1
ATOM 1307 C C . TYR A 1 165 ? -11.344 17.730 -8.516 1.00 88.94 165 TYR A C 1
ATOM 1309 O O . TYR A 1 165 ? -12.237 18.140 -9.260 1.00 88.94 165 TYR A O 1
ATOM 1317 N N . GLY A 1 166 ? -10.924 18.408 -7.439 1.00 80.88 166 GLY A N 1
ATOM 1318 C CA . GLY A 1 166 ? -11.512 19.671 -6.958 1.00 80.88 166 GLY A CA 1
ATOM 1319 C C . GLY A 1 166 ? -12.411 19.521 -5.741 1.00 80.88 166 GLY A C 1
ATOM 1320 O O . GLY A 1 166 ? -13.124 18.495 -5.649 1.00 80.88 166 GLY A O 1
#

Mean predicted aligned error: 4.73 Å

Solvent-accessible surface area (backbone atoms only — not comparable to full-atom values): 9431 Å² total; per-residue (Å²): 118,74,84,52,47,69,54,47,74,75,45,58,68,86,48,34,90,80,47,46,69,58,53,49,45,32,51,55,37,42,51,33,42,76,70,63,51,36,45,77,50,78,40,75,94,68,26,29,28,41,36,39,30,72,68,74,72,80,74,31,63,68,51,57,57,76,74,44,87,46,40,28,38,39,43,32,35,70,64,42,57,35,37,36,40,36,56,70,49,57,47,74,57,89,90,54,85,71,64,60,39,51,68,48,56,66,56,20,55,50,50,27,64,72,42,73,54,101,40,43,40,43,46,73,46,75,85,47,66,57,29,39,38,38,56,47,68,75,72,62,79,54,51,64,62,60,52,48,54,53,48,53,50,47,64,72,72,44,61,72,68,41,66,63,84,116

Nearest PDB structures (foldseek):
  1s28-assembly1_A  TM=2.872E-01  e=2.359E-01  Pseudomonas savastanoi pv. phaseolicola
  1we8-assembly1_A  TM=3.815E-01  e=2.460E+00  Mus musculus
  8s8i-assembly1_j  TM=4.652E-01  e=5.261E+00  Saccharomyces cerevisiae S288C
  2r93-assembly1_A  TM=3.387E-01  e=8.198E+00  Saccharomyces cerevisiae

pLDDT: mean 92.58, std 6.57, range [59.62, 98.56]

Radius of gyration: 18.25 Å; Cα contacts (8 Å, |Δi|>4): 246; chains: 1; bounding box: 42×40×54 Å

Sequence (166 aa):
MLDVLPRLLVDIDEYRSLWGAEDAALTNTEDLFDAGRITIEEQPELDLAVVRGPAVGEWHPMAVHTRTAATRLLLVHNARVEFRYRYESWVQMASRRPALRVDLTALAGELTRADGSDGRWRFEGVEHITPRMYREGGASVLTPEDIRLRLEAALRAGAPAWNPYG